Protein AF-A0A352PZR8-F1 (afdb_monomer)

Secondary structure (DSSP, 8-state):
---EEES----TTS-BSS----HHHHHHHHHHHTTT-S-HHHHHHHHHHHHHHHHHHHHTT--B-B-TTS-B-BSSSS-EEE--TTHHHHHHHHHHHHHHTTGGG--------

Radius of gyration: 16.55 Å; Cα contacts (8 Å, |Δi|>4): 136; chains: 1; bounding box: 38×31×43 Å

Foldseek 3Di:
DDKDKDQADQCVVVLAPDDGHQLQVQLVVVCVVVVNDDDSVVSSVCNVCVNVVVVVLVVLPWAWDADPVRRFYAPDNGIGITPCPCVVVSVVVVVVVVLVVVPPVRDDDDDDD

Mean predicted aligned error: 4.16 Å

Sequence (113 aa):
MGLSAINTYMGLDGKVTMNPRQPERFVEYVTNDQMGIMRQDMVYDVARHVDSSVKHFDKWGLPIWKDENENYVKSGEWQVMIAGESYKILVAEAAKSAMASLGDKGQILERVM

Solvent-accessible surface area (backbone atoms only — not comparable to full-atom values): 6616 Å² total; per-residue (Å²): 129,82,86,35,64,47,72,66,44,36,35,84,86,61,53,34,73,54,81,55,47,58,38,68,58,52,32,53,51,54,26,60,75,46,74,69,64,68,65,53,70,59,48,31,57,48,49,73,46,42,47,60,56,53,52,48,41,45,73,70,64,46,50,60,42,56,50,99,83,68,18,37,33,52,84,53,89,36,25,34,35,28,64,49,88,57,47,69,57,52,54,49,51,54,50,53,56,57,37,62,73,46,52,94,78,40,83,85,85,85,78,87,128

Nearest PDB structures (foldseek):
  2fjd-assembly1_A  TM=9.367E-01  e=5.245E-09  Archaeoglobus fulgidus
  1jnz-assembly1_C  TM=9.371E-01  e=7.261E-09  Archaeoglobus fulgidus DSM 4304
  8a8o-assembly1_A  TM=9.544E-01  e=1.565E-05  Methanothermococcus thermolithotrophicus DSM 2095
  6lum-assembly1_J  TM=6.733E-01  e=4.265E-01  Mycolicibacterium smegmatis MC2 51
  7d6x-assembly1_A  TM=6.141E-01  e=1.060E+00  Mycolicibacterium smegmatis

Structure (mmCIF, N/CA/C/O backbone):
data_AF-A0A352PZR8-F1
#
_entry.id   AF-A0A352PZR8-F1
#
loop_
_atom_site.group_PDB
_atom_site.id
_atom_site.type_symbol
_atom_site.label_atom_id
_atom_site.label_alt_id
_atom_site.label_comp_id
_atom_site.label_asym_id
_atom_site.label_entity_id
_atom_site.label_seq_id
_atom_site.pdbx_PDB_ins_code
_atom_site.Cartn_x
_atom_site.Cartn_y
_atom_site.Cartn_z
_atom_site.occupancy
_atom_site.B_iso_or_equiv
_atom_site.auth_seq_id
_atom_site.auth_comp_id
_atom_site.auth_asym_id
_atom_site.auth_atom_id
_atom_site.pdbx_PDB_model_num
ATOM 1 N N . MET A 1 1 ? 6.996 20.952 2.432 1.00 48.22 1 MET A N 1
ATOM 2 C CA . MET A 1 1 ? 7.070 19.695 1.656 1.00 48.22 1 MET A CA 1
ATOM 3 C C . MET A 1 1 ? 5.662 19.141 1.533 1.00 48.22 1 MET A C 1
ATOM 5 O O . MET A 1 1 ? 4.962 19.138 2.538 1.00 48.22 1 MET A O 1
ATOM 9 N N . GLY A 1 2 ? 5.215 18.784 0.326 1.00 50.50 2 GLY A N 1
ATOM 10 C CA . GLY A 1 2 ? 3.850 18.302 0.098 1.00 50.50 2 GLY A CA 1
ATOM 11 C C . GLY A 1 2 ? 3.631 16.957 0.785 1.00 50.50 2 GLY A C 1
ATOM 12 O O . GLY A 1 2 ? 4.203 15.953 0.373 1.00 50.50 2 GLY A O 1
ATOM 13 N N . LEU A 1 3 ? 2.838 16.949 1.854 1.00 59.88 3 LEU A N 1
ATOM 14 C CA . LEU A 1 3 ? 2.424 15.728 2.540 1.00 59.88 3 LEU A CA 1
ATOM 15 C C . LEU A 1 3 ? 1.600 14.885 1.560 1.00 59.88 3 LEU A C 1
ATOM 17 O O . LEU A 1 3 ? 0.592 15.355 1.040 1.00 59.88 3 LEU A O 1
ATOM 21 N N . SER A 1 4 ? 2.058 13.666 1.280 1.00 85.94 4 SER A N 1
ATOM 22 C CA . SER A 1 4 ? 1.360 12.700 0.429 1.00 85.94 4 SER A CA 1
ATOM 23 C C . SER A 1 4 ? 1.050 11.445 1.237 1.00 85.94 4 SER A C 1
ATOM 25 O O . SER A 1 4 ? 1.721 11.151 2.227 1.00 85.94 4 SER A O 1
ATOM 27 N N . ALA A 1 5 ? 0.035 10.696 0.820 1.00 94.06 5 ALA A N 1
ATOM 28 C CA . ALA A 1 5 ? -0.367 9.466 1.485 1.00 94.06 5 ALA A CA 1
ATOM 29 C C . ALA A 1 5 ? -0.728 8.383 0.466 1.00 94.06 5 ALA A C 1
ATOM 31 O O . ALA A 1 5 ? -1.194 8.678 -0.637 1.00 94.06 5 ALA A O 1
ATOM 32 N N . ILE A 1 6 ? -0.551 7.123 0.859 1.00 95.56 6 ILE A N 1
ATOM 33 C CA . ILE A 1 6 ? -1.270 6.009 0.240 1.00 95.56 6 ILE A CA 1
ATOM 34 C C . ILE A 1 6 ? -2.589 5.887 0.988 1.00 95.56 6 ILE A C 1
ATOM 36 O O . ILE A 1 6 ? -2.598 5.675 2.198 1.00 95.56 6 ILE A O 1
ATOM 40 N N . ASN A 1 7 ? -3.702 6.026 0.270 1.00 94.44 7 ASN A N 1
ATOM 41 C CA . ASN A 1 7 ? -5.013 6.206 0.893 1.00 94.44 7 ASN A CA 1
ATOM 42 C C . ASN A 1 7 ? -5.644 4.923 1.453 1.00 94.44 7 ASN A C 1
ATOM 44 O O . ASN A 1 7 ? -6.697 4.988 2.088 1.00 94.44 7 ASN A O 1
ATOM 48 N N . THR A 1 8 ? -5.040 3.763 1.205 1.00 95.88 8 THR A N 1
ATOM 49 C CA . THR A 1 8 ? -5.579 2.478 1.651 1.00 95.88 8 THR A CA 1
ATOM 50 C C . THR A 1 8 ? -4.451 1.544 2.073 1.00 95.88 8 THR A C 1
ATOM 52 O O . THR A 1 8 ? -3.651 1.111 1.248 1.00 95.88 8 THR A O 1
ATOM 55 N N . TYR A 1 9 ? -4.409 1.243 3.369 1.00 97.31 9 TYR A N 1
ATOM 56 C CA . TYR A 1 9 ? -3.529 0.270 4.002 1.00 97.31 9 TYR A CA 1
ATOM 57 C C . TYR A 1 9 ? -4.200 -0.284 5.267 1.00 97.31 9 TYR A C 1
ATOM 59 O O . TYR A 1 9 ? -4.492 0.450 6.224 1.00 97.31 9 TYR A O 1
ATOM 67 N N . MET A 1 10 ? -4.464 -1.587 5.259 1.00 97.50 10 MET A N 1
ATOM 68 C CA . MET A 1 10 ? -5.121 -2.308 6.347 1.00 97.50 10 MET A CA 1
ATOM 69 C C . MET A 1 10 ? -4.171 -2.494 7.532 1.00 97.50 10 MET A C 1
ATOM 71 O O . MET A 1 10 ? -4.581 -2.318 8.682 1.00 97.50 10 MET A O 1
ATOM 75 N N . GLY A 1 11 ? -2.897 -2.780 7.252 1.00 96.25 11 GLY A N 1
ATOM 76 C CA . GLY A 1 11 ? -1.876 -3.061 8.258 1.00 96.25 11 GLY A CA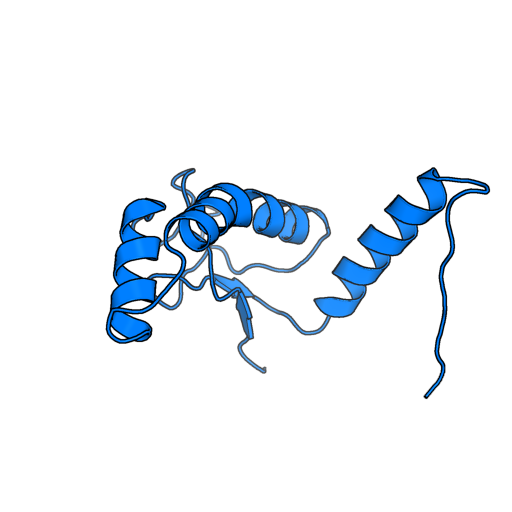 1
ATOM 77 C C . GLY A 1 11 ? -2.054 -4.433 8.896 1.00 96.25 11 GLY A C 1
ATOM 78 O O . GLY A 1 11 ? -1.844 -4.570 10.096 1.00 96.25 11 GLY A O 1
ATOM 79 N N . LEU A 1 12 ? -2.474 -5.446 8.130 1.00 95.50 12 LEU A N 1
ATOM 80 C CA . LEU A 1 12 ? -2.858 -6.766 8.668 1.00 95.50 12 LEU A CA 1
ATOM 81 C C . LEU A 1 12 ? -1.733 -7.497 9.421 1.00 95.50 12 LEU A C 1
ATOM 83 O O . LEU A 1 12 ? -2.006 -8.418 10.185 1.00 95.50 12 LEU A O 1
ATOM 87 N N . ASP A 1 13 ? -0.479 -7.093 9.226 1.00 93.50 13 ASP A N 1
ATOM 88 C CA . ASP A 1 13 ? 0.686 -7.607 9.954 1.00 93.50 13 ASP A CA 1
ATOM 89 C C . ASP A 1 13 ? 0.924 -6.939 11.317 1.00 93.50 13 ASP A C 1
ATOM 91 O O . ASP A 1 13 ? 1.873 -7.292 12.014 1.00 93.50 13 ASP A O 1
ATOM 95 N N . GLY A 1 14 ? 0.091 -5.966 11.687 1.00 94.44 14 GLY A N 1
ATOM 96 C CA . GLY A 1 14 ? 0.213 -5.204 12.924 1.00 94.44 14 GLY A CA 1
ATOM 97 C C . GLY A 1 14 ? 1.326 -4.154 12.919 1.00 94.44 14 GLY A C 1
ATOM 98 O O . GLY A 1 14 ? 1.505 -3.492 13.936 1.00 94.44 14 GLY A O 1
ATOM 99 N N . LYS A 1 15 ? 2.052 -3.950 11.808 1.00 94.62 15 LYS A N 1
ATOM 100 C CA . LYS A 1 15 ? 3.159 -2.979 11.715 1.00 94.62 15 LYS A CA 1
ATOM 101 C C . LYS A 1 15 ? 2.665 -1.571 11.388 1.00 94.62 15 LYS A C 1
ATOM 103 O O . LYS A 1 15 ? 3.020 -0.981 10.367 1.00 94.62 15 LYS A O 1
ATOM 108 N N . VAL A 1 16 ? 1.802 -1.037 12.243 1.00 95.88 16 VAL A N 1
ATOM 109 C CA . VAL A 1 16 ? 1.140 0.264 12.073 1.00 95.88 16 VAL A CA 1
ATOM 110 C C . VAL A 1 16 ? 1.054 1.006 13.402 1.00 95.88 16 VAL A C 1
ATOM 112 O O . VAL A 1 16 ? 0.868 0.393 14.447 1.00 95.88 16 VAL A O 1
ATOM 115 N N . THR A 1 17 ? 1.162 2.336 13.372 1.00 94.62 17 THR A N 1
ATOM 116 C CA . THR A 1 17 ? 1.094 3.170 14.591 1.00 94.62 17 THR A CA 1
ATOM 117 C C . THR A 1 17 ? -0.308 3.266 15.200 1.00 94.62 17 THR A C 1
ATOM 119 O O . THR A 1 17 ? -0.472 3.699 16.338 1.00 94.62 17 THR A O 1
ATOM 122 N N . MET A 1 18 ? -1.335 2.880 14.442 1.00 92.38 18 MET A N 1
ATOM 123 C CA . MET A 1 18 ? -2.728 2.790 14.883 1.00 92.38 18 MET A CA 1
ATOM 124 C C . MET A 1 18 ? -3.254 1.375 14.648 1.00 92.38 18 MET A C 1
ATOM 126 O O . MET A 1 18 ? -2.621 0.581 13.964 1.00 92.38 18 MET A O 1
ATOM 130 N N . ASN A 1 19 ? -4.450 1.071 15.154 1.00 91.38 19 ASN A N 1
ATOM 131 C CA . ASN A 1 19 ? -5.038 -0.260 15.015 1.00 91.38 19 ASN A CA 1
ATOM 132 C C . ASN A 1 19 ? -5.135 -0.723 13.546 1.00 91.38 19 ASN A C 1
ATOM 134 O O . ASN A 1 19 ? -5.607 0.043 12.693 1.00 91.38 19 ASN A O 1
ATOM 138 N N . PRO A 1 20 ? -4.774 -1.986 13.258 1.00 94.25 20 PRO A N 1
ATOM 139 C CA . PRO A 1 20 ? -5.010 -2.577 11.953 1.00 94.25 20 PRO A CA 1
ATOM 140 C C . PRO A 1 20 ? -6.512 -2.729 11.695 1.00 94.25 20 PRO A C 1
ATOM 142 O O . PRO A 1 20 ? -7.333 -2.739 12.624 1.00 94.25 20 PRO A O 1
ATOM 145 N N . ARG A 1 21 ? -6.886 -2.842 10.420 1.00 95.56 21 ARG A N 1
ATOM 146 C CA . ARG A 1 21 ? -8.280 -2.998 9.994 1.00 95.56 21 ARG A CA 1
ATOM 147 C C . ARG A 1 21 ? -8.478 -4.254 9.179 1.00 95.56 21 ARG A C 1
ATOM 149 O O . ARG A 1 21 ? -7.655 -4.588 8.343 1.00 95.56 21 ARG A O 1
ATOM 156 N N . GLN A 1 22 ? -9.587 -4.935 9.441 1.00 97.25 22 GLN A N 1
ATOM 157 C CA . GLN A 1 22 ? -9.980 -6.098 8.661 1.00 97.25 22 GLN A CA 1
ATOM 158 C C . GLN A 1 22 ? -10.654 -5.650 7.354 1.00 97.25 22 GLN A C 1
ATOM 160 O O . GLN A 1 22 ? -11.329 -4.611 7.359 1.00 97.25 22 GLN A O 1
ATOM 165 N N . PRO A 1 23 ? -10.507 -6.402 6.248 1.00 97.94 23 PRO A N 1
ATOM 166 C CA . PRO A 1 23 ? -11.113 -6.059 4.962 1.00 97.94 23 PRO A CA 1
ATOM 167 C C . PRO A 1 23 ? -12.629 -5.822 5.034 1.00 97.94 23 PRO A C 1
ATOM 169 O O . PRO A 1 23 ? -13.141 -4.914 4.382 1.00 97.94 23 PRO A O 1
ATOM 172 N N . GLU A 1 24 ? -13.348 -6.562 5.881 1.00 98.12 24 GLU A N 1
ATOM 173 C CA . GLU A 1 24 ? -14.789 -6.407 6.122 1.00 98.12 24 GLU A CA 1
ATOM 174 C C . GLU A 1 24 ? -15.126 -4.986 6.595 1.00 98.12 24 GLU A C 1
ATOM 176 O O . GLU A 1 24 ? -16.079 -4.368 6.122 1.00 98.12 24 GLU A O 1
ATOM 181 N N . ARG A 1 25 ? -14.289 -4.410 7.468 1.00 97.75 25 ARG A N 1
ATOM 182 C CA . ARG A 1 25 ? -14.487 -3.044 7.963 1.00 97.75 25 ARG A CA 1
ATOM 183 C C . ARG A 1 25 ? -14.288 -2.005 6.860 1.00 97.75 25 ARG A C 1
ATOM 185 O O . ARG A 1 25 ? -14.959 -0.974 6.861 1.00 97.75 25 ARG A O 1
ATOM 192 N N . PHE A 1 26 ? -13.381 -2.264 5.919 1.00 97.75 26 PHE A N 1
ATOM 193 C CA . PHE A 1 26 ? -13.196 -1.392 4.761 1.00 97.75 26 PHE A CA 1
ATOM 194 C C . PHE A 1 26 ? -14.401 -1.456 3.817 1.00 97.75 26 PHE A C 1
ATOM 196 O O . PHE A 1 26 ? -14.852 -0.423 3.331 1.00 97.75 26 PHE A O 1
ATOM 203 N N . VAL A 1 27 ? -14.981 -2.645 3.621 1.00 98.25 27 VAL A N 1
ATOM 204 C CA . VAL A 1 27 ? -16.227 -2.819 2.857 1.00 98.25 27 VAL A CA 1
ATOM 205 C C . VAL A 1 27 ? -17.376 -2.030 3.485 1.00 98.25 27 VAL A C 1
ATOM 207 O O . VAL A 1 27 ? -18.085 -1.318 2.774 1.00 98.25 27 VAL A O 1
ATOM 210 N N . GLU A 1 28 ? -17.551 -2.095 4.805 1.00 98.00 28 GLU A N 1
ATOM 211 C CA . GLU A 1 28 ? -18.557 -1.285 5.506 1.00 98.00 28 GLU A CA 1
ATOM 212 C C . GLU A 1 28 ? -18.328 0.215 5.292 1.00 98.00 28 GLU A C 1
ATOM 214 O O . GLU A 1 28 ? -19.258 0.945 4.947 1.00 98.00 28 GLU A O 1
ATOM 219 N N . TYR A 1 29 ? -17.084 0.672 5.460 1.00 97.62 29 TYR A N 1
ATOM 220 C CA . TYR A 1 29 ? -16.706 2.072 5.272 1.00 97.62 29 TYR A CA 1
ATOM 221 C C . TYR A 1 29 ? -17.033 2.568 3.859 1.00 97.62 29 TYR A C 1
ATOM 223 O O . TYR A 1 29 ? -17.749 3.557 3.718 1.00 97.62 29 TYR A O 1
ATOM 231 N N . VAL A 1 30 ? -16.585 1.853 2.824 1.00 97.75 30 VAL A N 1
ATOM 232 C CA . VAL A 1 30 ? -16.826 2.233 1.424 1.00 97.75 30 VAL A CA 1
ATOM 233 C C . VAL A 1 30 ? -18.313 2.136 1.067 1.00 97.75 30 VAL A C 1
ATOM 235 O O . VAL A 1 30 ? -18.813 2.954 0.304 1.00 97.75 30 VAL A O 1
ATOM 238 N N . THR A 1 31 ? -19.058 1.182 1.636 1.00 98.12 31 THR A N 1
ATOM 239 C CA . THR A 1 31 ? -20.516 1.093 1.426 1.00 98.12 31 THR A CA 1
ATOM 240 C C . THR A 1 31 ? -21.217 2.325 1.965 1.00 98.12 31 THR A C 1
ATOM 242 O O . THR A 1 31 ? -22.077 2.882 1.286 1.00 98.12 31 THR A O 1
ATOM 245 N N . ASN A 1 32 ? -20.841 2.759 3.166 1.00 97.94 32 ASN A N 1
ATOM 246 C CA . ASN A 1 32 ? -21.422 3.940 3.787 1.00 97.94 32 ASN A CA 1
ATOM 247 C C . ASN A 1 32 ? -21.055 5.216 3.020 1.00 97.94 32 ASN A C 1
ATOM 249 O O . ASN A 1 32 ? -21.933 6.042 2.790 1.00 97.94 32 ASN A O 1
ATOM 253 N N . ASP A 1 33 ? -19.802 5.345 2.572 1.00 97.19 33 ASP A N 1
ATOM 254 C CA . ASP A 1 33 ? -19.335 6.483 1.765 1.00 97.19 33 ASP A CA 1
ATOM 255 C C . ASP A 1 33 ? -20.082 6.575 0.421 1.00 97.19 33 ASP A C 1
ATOM 257 O O . ASP A 1 33 ? -20.485 7.648 -0.022 1.00 97.19 33 ASP A O 1
ATOM 261 N N . GLN A 1 34 ? -20.389 5.420 -0.175 1.00 97.81 34 GLN A N 1
ATOM 262 C CA . GLN A 1 34 ? -21.169 5.301 -1.408 1.00 97.81 34 GLN A CA 1
ATOM 263 C C . GLN A 1 34 ? -22.691 5.247 -1.180 1.00 97.81 34 GLN A C 1
ATOM 265 O O . GLN A 1 34 ? -23.436 4.827 -2.070 1.00 97.81 34 GLN A O 1
ATOM 270 N N . MET A 1 35 ? -23.171 5.652 0.001 1.00 97.75 35 MET A N 1
ATOM 271 C CA . MET A 1 35 ? -24.598 5.730 0.343 1.00 97.75 35 MET A CA 1
ATOM 272 C C . MET A 1 35 ? -25.368 4.415 0.107 1.00 97.75 35 MET A C 1
ATOM 274 O O . MET A 1 35 ? -26.532 4.417 -0.293 1.00 97.75 35 MET A O 1
ATOM 278 N N . GLY A 1 36 ? -24.715 3.275 0.344 1.00 96.06 36 GLY A N 1
ATOM 279 C CA . GLY A 1 36 ? -25.302 1.936 0.260 1.00 96.06 36 GLY A CA 1
ATOM 280 C C . GLY A 1 36 ? -25.149 1.220 -1.086 1.00 96.06 36 GLY A C 1
ATOM 281 O O . GLY A 1 36 ? -25.447 0.029 -1.155 1.00 96.06 36 GLY A O 1
ATOM 282 N N . ILE A 1 37 ? -24.672 1.884 -2.147 1.00 96.94 37 ILE A N 1
ATOM 283 C CA . ILE A 1 37 ? -24.587 1.290 -3.494 1.00 96.94 37 ILE A CA 1
ATOM 284 C C . ILE A 1 37 ? -23.128 1.072 -3.893 1.00 96.94 37 ILE A C 1
ATOM 286 O O . ILE A 1 37 ? -22.470 1.974 -4.409 1.00 96.94 37 ILE A O 1
ATOM 290 N N . MET A 1 38 ? -22.621 -0.149 -3.700 1.00 96.06 38 MET A N 1
ATOM 291 C CA . MET A 1 38 ? -21.281 -0.526 -4.161 1.00 96.06 38 MET A CA 1
ATOM 292 C C . MET A 1 38 ? -21.105 -2.042 -4.348 1.00 96.06 38 MET A C 1
ATOM 294 O O . MET A 1 38 ? -21.875 -2.848 -3.824 1.00 96.06 38 MET A O 1
ATOM 298 N N . ARG A 1 39 ? -20.077 -2.439 -5.110 1.00 98.31 39 ARG A N 1
ATOM 299 C CA . ARG A 1 39 ? -19.689 -3.846 -5.314 1.00 98.31 39 ARG A CA 1
ATOM 300 C C . ARG A 1 39 ? -18.802 -4.334 -4.170 1.00 98.31 39 ARG A C 1
ATOM 302 O O . ARG A 1 39 ? -17.576 -4.283 -4.256 1.00 98.31 39 ARG A O 1
ATOM 309 N N . GLN A 1 40 ? -19.449 -4.795 -3.101 1.00 98.38 40 GLN A N 1
ATOM 310 C CA . GLN A 1 40 ? -18.793 -5.204 -1.852 1.00 98.38 40 GLN A CA 1
ATOM 311 C C . GLN A 1 40 ? -17.755 -6.308 -2.053 1.00 98.38 40 GLN A C 1
ATOM 313 O O . GLN A 1 40 ? -16.689 -6.267 -1.447 1.00 98.38 40 GLN A O 1
ATOM 318 N N . ASP A 1 41 ? -18.031 -7.248 -2.953 1.00 98.25 41 ASP A N 1
ATOM 319 C CA . ASP A 1 41 ? -17.123 -8.330 -3.321 1.00 98.25 41 ASP A CA 1
ATOM 320 C C . ASP A 1 41 ? -15.818 -7.811 -3.946 1.00 98.25 41 ASP A C 1
ATOM 322 O O . ASP A 1 41 ? -14.734 -8.257 -3.576 1.00 98.25 41 ASP A O 1
ATOM 326 N N . MET A 1 42 ? -15.904 -6.815 -4.834 1.00 98.38 42 MET A N 1
ATOM 327 C CA . MET A 1 42 ? -14.725 -6.202 -5.453 1.00 98.38 42 MET A CA 1
ATOM 328 C C . MET A 1 42 ? -13.924 -5.371 -4.449 1.00 98.38 42 MET A C 1
ATOM 330 O O . MET A 1 42 ? -12.697 -5.413 -4.450 1.00 98.38 42 MET A O 1
ATOM 334 N N . VAL A 1 43 ? -14.603 -4.623 -3.576 1.00 98.19 43 VAL A N 1
ATOM 335 C CA . VAL A 1 43 ? -13.931 -3.815 -2.549 1.00 98.19 43 VAL A CA 1
ATOM 336 C C . VAL A 1 43 ? -13.225 -4.703 -1.527 1.00 98.19 43 VAL A C 1
ATOM 338 O O . VAL A 1 43 ? -12.087 -4.413 -1.156 1.00 98.19 43 VAL A O 1
ATOM 341 N N . TYR A 1 44 ? -13.853 -5.809 -1.124 1.00 98.50 44 TYR A N 1
ATOM 342 C CA . TYR A 1 44 ? -13.225 -6.811 -0.269 1.00 98.50 44 TYR A CA 1
ATOM 343 C C . TYR A 1 44 ? -11.958 -7.380 -0.913 1.00 98.50 44 TYR A C 1
ATOM 345 O O . TYR A 1 44 ? -10.911 -7.482 -0.269 1.00 98.50 44 TYR A O 1
ATOM 353 N N . ASP A 1 45 ? -12.044 -7.722 -2.202 1.00 98.50 45 ASP A N 1
ATOM 354 C CA . ASP A 1 45 ? -10.927 -8.297 -2.940 1.00 98.50 45 ASP A CA 1
ATOM 355 C C . ASP A 1 45 ? -9.740 -7.331 -3.057 1.00 98.50 45 ASP A C 1
ATOM 357 O O . ASP A 1 45 ? -8.593 -7.740 -2.878 1.00 98.50 45 ASP A O 1
ATOM 361 N N . VAL A 1 46 ? -9.996 -6.036 -3.259 1.00 97.62 46 VAL A N 1
ATOM 362 C CA . VAL A 1 46 ? -8.945 -5.008 -3.209 1.00 97.62 46 VAL A CA 1
ATOM 363 C C . VAL A 1 46 ? -8.346 -4.914 -1.803 1.00 97.62 46 VAL A C 1
ATOM 365 O O . VAL A 1 46 ? -7.123 -4.946 -1.650 1.00 97.62 46 VAL A O 1
ATOM 368 N N . ALA A 1 47 ? -9.183 -4.839 -0.767 1.00 97.69 47 ALA A N 1
ATOM 369 C CA . ALA A 1 47 ? -8.743 -4.629 0.612 1.00 97.69 47 ALA A CA 1
ATOM 370 C C . ALA A 1 47 ? -7.846 -5.753 1.144 1.00 97.69 47 ALA A C 1
ATOM 372 O O . ALA A 1 47 ? -6.874 -5.482 1.847 1.00 97.69 47 ALA A O 1
ATOM 373 N N . ARG A 1 48 ? -8.123 -7.011 0.782 1.00 97.31 48 ARG A N 1
ATOM 374 C CA . ARG A 1 48 ? -7.298 -8.150 1.214 1.00 97.31 48 ARG A CA 1
ATOM 375 C C . ARG A 1 48 ? -5.947 -8.257 0.489 1.00 97.31 48 ARG A C 1
ATOM 377 O O . ARG A 1 48 ? -5.077 -8.978 0.966 1.00 97.31 48 ARG A O 1
ATOM 384 N N . HIS A 1 49 ? -5.755 -7.563 -0.639 1.00 98.12 49 HIS A N 1
ATOM 385 C CA . HIS A 1 49 ? -4.512 -7.614 -1.427 1.00 98.12 49 HIS A CA 1
ATOM 386 C C . HIS A 1 49 ? -3.655 -6.345 -1.338 1.00 98.12 49 HIS A C 1
ATOM 388 O O . HIS A 1 49 ? -2.433 -6.431 -1.476 1.00 98.12 49 HIS A O 1
ATOM 394 N N . VAL A 1 50 ? -4.263 -5.177 -1.104 1.00 98.00 50 VAL A N 1
ATOM 395 C CA . VAL A 1 50 ? -3.596 -3.867 -1.219 1.00 98.00 50 VAL A CA 1
ATOM 396 C C . VAL A 1 50 ? -2.338 -3.738 -0.353 1.00 98.00 50 VAL A C 1
ATOM 398 O O . VAL A 1 50 ? -1.335 -3.192 -0.813 1.00 98.00 50 VAL A O 1
ATOM 401 N N . ASP A 1 51 ? -2.331 -4.316 0.852 1.00 97.75 51 ASP A N 1
ATOM 402 C CA . ASP A 1 51 ? -1.178 -4.280 1.762 1.00 97.75 51 ASP A CA 1
ATOM 403 C C . ASP A 1 51 ? 0.090 -4.869 1.130 1.00 97.75 51 ASP A C 1
ATOM 405 O O . ASP A 1 51 ? 1.190 -4.360 1.349 1.00 97.75 51 ASP A O 1
ATOM 409 N N . SER A 1 52 ? -0.046 -5.923 0.317 1.00 97.94 52 SER A N 1
ATOM 410 C CA . SER A 1 52 ? 1.092 -6.529 -0.379 1.00 97.94 52 SER A CA 1
ATOM 411 C C . SER A 1 52 ? 1.702 -5.559 -1.392 1.00 97.94 52 SER A C 1
ATOM 413 O O . SER A 1 52 ? 2.924 -5.415 -1.435 1.00 97.94 52 SER A O 1
ATOM 415 N N . SER A 1 53 ? 0.875 -4.836 -2.153 1.00 97.56 53 SER A N 1
ATOM 416 C CA . SER A 1 53 ? 1.350 -3.813 -3.091 1.00 97.56 53 SER A CA 1
ATOM 417 C C . SER A 1 53 ? 2.076 -2.676 -2.371 1.00 97.56 53 SER A C 1
ATOM 419 O O . SER A 1 53 ? 3.152 -2.273 -2.805 1.00 97.56 53 SER A O 1
ATOM 421 N N . VAL A 1 54 ? 1.553 -2.212 -1.230 1.00 97.62 54 VAL A N 1
ATOM 422 C CA . VAL A 1 54 ? 2.203 -1.159 -0.427 1.00 97.62 54 VAL A CA 1
ATOM 423 C C . VAL A 1 54 ? 3.576 -1.602 0.077 1.00 97.62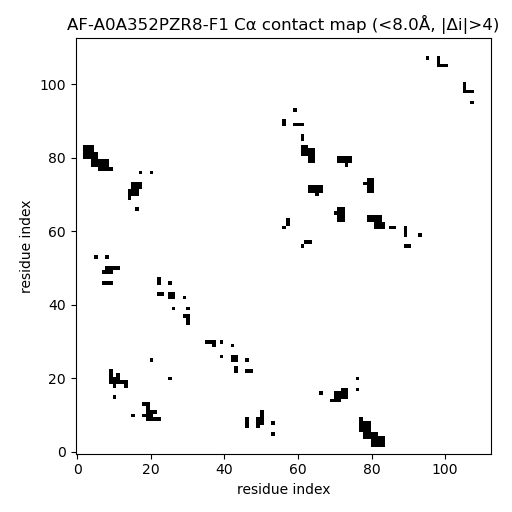 54 VAL A C 1
ATOM 425 O O . VAL A 1 54 ? 4.547 -0.855 -0.035 1.00 97.62 54 VAL A O 1
ATOM 428 N N . LYS A 1 55 ? 3.696 -2.846 0.550 1.00 96.88 55 LYS A N 1
ATOM 429 C CA . LYS A 1 55 ? 4.983 -3.426 0.964 1.00 96.88 55 LYS A CA 1
ATOM 430 C C . LYS A 1 55 ? 5.967 -3.563 -0.196 1.00 96.88 55 LYS A C 1
ATOM 432 O O . LYS A 1 55 ? 7.169 -3.393 -0.004 1.00 96.88 55 LYS A O 1
ATOM 437 N N . HIS A 1 56 ? 5.481 -3.846 -1.405 1.00 98.00 56 HIS A N 1
ATOM 438 C CA . HIS A 1 56 ? 6.320 -3.813 -2.601 1.00 98.00 56 HIS A CA 1
ATOM 439 C C . HIS A 1 56 ? 6.834 -2.405 -2.899 1.00 98.00 56 HIS A C 1
ATOM 441 O O . HIS A 1 56 ? 8.007 -2.270 -3.232 1.00 98.00 56 HIS A O 1
ATOM 447 N N . PHE A 1 57 ? 6.015 -1.367 -2.718 1.00 97.88 57 PHE A N 1
ATOM 448 C CA . PHE A 1 57 ? 6.470 0.013 -2.893 1.00 97.88 57 PHE A CA 1
ATOM 449 C C . PHE A 1 57 ? 7.564 0.392 -1.887 1.00 97.88 57 PHE A C 1
ATOM 451 O O . PHE A 1 57 ? 8.581 0.942 -2.305 1.00 97.88 57 PHE A O 1
ATOM 458 N N . ASP A 1 58 ? 7.411 0.037 -0.605 1.00 96.81 58 ASP A N 1
ATOM 459 C CA . ASP A 1 58 ? 8.461 0.221 0.417 1.00 96.81 58 ASP A CA 1
ATOM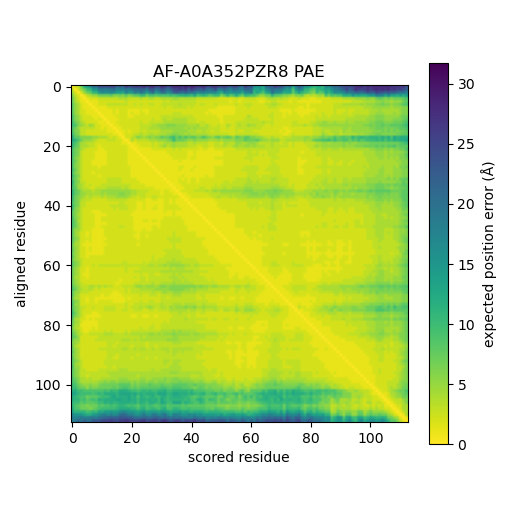 460 C C . ASP A 1 58 ? 9.752 -0.513 0.011 1.00 96.81 58 ASP A C 1
ATOM 462 O O . ASP A 1 58 ? 10.834 0.068 -0.019 1.00 96.81 58 ASP A O 1
ATOM 466 N N . LYS A 1 59 ? 9.633 -1.772 -0.439 1.00 97.31 59 LYS A N 1
ATOM 467 C CA . LYS A 1 59 ? 10.770 -2.571 -0.929 1.00 97.31 59 LYS A CA 1
ATOM 468 C C . LYS A 1 59 ? 11.457 -1.965 -2.158 1.00 97.31 59 LYS A C 1
ATOM 470 O O . LYS A 1 59 ? 12.667 -2.116 -2.304 1.00 97.31 59 LYS A O 1
ATOM 475 N N . TRP A 1 60 ? 10.711 -1.328 -3.058 1.00 97.62 60 TRP A N 1
ATOM 476 C CA . TRP A 1 60 ? 11.266 -0.659 -4.239 1.00 97.62 60 TRP A CA 1
ATOM 477 C C . TRP A 1 60 ? 11.883 0.706 -3.920 1.00 97.62 60 TRP A C 1
ATOM 479 O O . TRP A 1 60 ? 12.476 1.311 -4.806 1.00 97.62 60 TRP A O 1
ATOM 489 N N . GLY A 1 61 ? 11.793 1.170 -2.670 1.00 96.62 61 GLY A N 1
ATOM 490 C CA . GLY A 1 61 ? 12.448 2.389 -2.204 1.00 96.62 61 GLY A CA 1
ATOM 491 C C . GLY A 1 61 ? 11.518 3.587 -2.035 1.00 96.62 61 GLY A C 1
ATOM 492 O O . GLY A 1 61 ? 12.013 4.703 -1.892 1.00 96.62 61 GLY A O 1
ATOM 493 N N . LEU A 1 62 ? 10.191 3.398 -2.041 1.00 97.06 62 LEU A N 1
ATOM 494 C CA . LEU A 1 62 ? 9.262 4.476 -1.699 1.00 97.06 62 LEU A CA 1
ATOM 495 C C . LEU A 1 62 ? 9.398 4.803 -0.203 1.00 97.06 62 LEU A C 1
ATOM 497 O O . LEU A 1 62 ? 9.104 3.932 0.615 1.00 97.06 62 LEU A O 1
ATOM 501 N N . PRO A 1 63 ? 9.764 6.037 0.192 1.00 96.25 63 PRO A N 1
ATOM 502 C CA . PRO A 1 63 ? 9.899 6.362 1.606 1.00 96.25 63 PRO A CA 1
ATOM 503 C C . PRO A 1 63 ? 8.521 6.481 2.273 1.00 96.25 63 PRO A C 1
ATOM 505 O O . PRO A 1 63 ? 7.836 7.505 2.165 1.00 96.25 63 PRO A O 1
ATOM 508 N N . ILE A 1 64 ? 8.112 5.421 2.970 1.00 96.38 64 ILE A N 1
ATOM 509 C CA . ILE A 1 64 ? 6.940 5.405 3.854 1.00 96.38 64 ILE A CA 1
ATOM 510 C C . ILE A 1 64 ? 7.383 5.851 5.246 1.00 96.38 64 ILE A C 1
ATOM 512 O O . ILE A 1 64 ? 8.429 5.427 5.733 1.00 96.38 64 ILE A O 1
ATOM 516 N N . TRP A 1 65 ? 6.609 6.724 5.885 1.00 96.19 65 TRP A N 1
ATOM 517 C CA . TRP A 1 65 ? 6.928 7.218 7.222 1.00 96.19 65 TRP A CA 1
ATOM 518 C C . TRP A 1 65 ? 6.784 6.089 8.241 1.00 96.19 65 TRP A C 1
ATOM 520 O O . TRP A 1 65 ? 5.773 5.382 8.245 1.00 96.19 65 TRP A O 1
ATOM 530 N N . LYS A 1 66 ? 7.784 5.938 9.112 1.00 96.25 66 LYS A N 1
ATOM 531 C CA . LYS A 1 66 ? 7.823 4.912 10.159 1.00 96.25 66 LYS A CA 1
ATOM 532 C C . LYS A 1 66 ? 8.142 5.543 11.510 1.00 96.25 66 LYS A C 1
ATOM 534 O O . LYS A 1 66 ? 8.805 6.579 11.553 1.00 96.25 66 LYS A O 1
ATOM 539 N N . ASP A 1 67 ? 7.641 4.945 12.584 1.00 96.19 67 ASP A N 1
ATOM 540 C CA . ASP A 1 67 ? 8.036 5.299 13.949 1.00 96.19 67 ASP A CA 1
ATOM 541 C C . ASP A 1 67 ? 9.371 4.631 14.341 1.00 96.19 67 ASP A C 1
ATOM 543 O O . ASP A 1 67 ? 10.017 3.955 13.536 1.00 96.19 67 ASP A O 1
ATOM 547 N N . GLU A 1 68 ? 9.787 4.810 15.595 1.00 96.50 68 GLU A N 1
ATOM 548 C CA . GLU A 1 68 ? 11.015 4.220 16.149 1.00 96.50 68 GLU A CA 1
ATOM 549 C C . GLU A 1 68 ? 11.009 2.678 16.163 1.00 96.50 68 GLU A C 1
ATOM 551 O O . GLU A 1 68 ? 12.069 2.062 16.223 1.00 96.50 68 GLU A O 1
ATOM 556 N N . ASN A 1 69 ? 9.832 2.050 16.074 1.00 95.88 69 ASN A N 1
ATOM 557 C CA . ASN A 1 69 ? 9.641 0.599 16.075 1.00 95.88 69 ASN A CA 1
ATOM 558 C C . ASN A 1 69 ? 9.428 0.032 14.657 1.00 95.88 69 ASN A C 1
ATOM 560 O O . ASN A 1 69 ? 8.978 -1.104 14.507 1.00 95.88 69 ASN A O 1
ATOM 564 N N . GLU A 1 70 ? 9.720 0.820 13.617 1.00 94.62 70 GLU A N 1
ATOM 565 C CA . GLU A 1 70 ? 9.474 0.502 12.204 1.00 94.62 70 GLU A CA 1
ATOM 566 C C . GLU A 1 70 ? 7.993 0.297 11.825 1.00 94.62 70 GLU A C 1
ATOM 568 O O . GLU A 1 70 ? 7.690 -0.258 10.762 1.00 94.62 70 GLU A O 1
ATOM 573 N N . ASN A 1 71 ? 7.050 0.768 12.643 1.00 96.75 71 ASN A N 1
ATOM 574 C CA . ASN A 1 71 ? 5.629 0.724 12.308 1.00 96.75 71 ASN A CA 1
ATOM 575 C C . ASN A 1 71 ? 5.277 1.837 11.327 1.00 96.75 71 ASN A C 1
ATOM 577 O O . ASN A 1 71 ? 5.692 2.981 11.502 1.00 96.75 71 ASN A O 1
ATOM 581 N N . TYR A 1 72 ? 4.446 1.540 10.328 1.00 96.94 72 TYR A N 1
ATOM 582 C CA . TYR A 1 72 ? 4.007 2.544 9.361 1.00 96.94 72 TYR A CA 1
ATOM 583 C C . TYR A 1 72 ? 3.102 3.588 10.023 1.00 96.94 72 TYR A C 1
ATOM 585 O O . TYR A 1 72 ? 2.105 3.257 10.675 1.00 96.94 72 TYR A O 1
ATOM 593 N N . VAL A 1 73 ? 3.436 4.863 9.820 1.00 96.56 73 VAL A N 1
ATOM 594 C CA . VAL A 1 73 ? 2.713 5.999 10.394 1.00 96.56 73 VAL A CA 1
ATOM 595 C C . VAL A 1 73 ? 1.419 6.233 9.621 1.00 96.56 73 VAL A C 1
ATOM 597 O O . VAL A 1 73 ? 1.436 6.600 8.440 1.00 96.56 73 VAL A O 1
ATOM 600 N N . LYS A 1 74 ? 0.286 6.058 10.304 1.00 94.75 74 LYS A N 1
ATOM 601 C CA . LYS A 1 74 ? -1.043 6.357 9.759 1.00 94.75 74 LYS A CA 1
ATOM 602 C C . LYS A 1 74 ? -1.448 7.806 10.038 1.00 94.75 74 LYS A C 1
ATOM 604 O O . LYS A 1 74 ? -1.214 8.312 11.131 1.00 94.75 74 LYS A O 1
ATOM 609 N N . SER A 1 75 ? -2.065 8.469 9.057 1.00 92.00 75 SER A N 1
ATOM 610 C CA . SER A 1 75 ? -2.680 9.804 9.229 1.00 92.00 75 SER A CA 1
ATOM 611 C C . SER A 1 75 ? -4.186 9.760 9.468 1.00 92.00 75 SER A C 1
ATOM 613 O O . SER A 1 75 ? -4.778 10.749 9.893 1.00 92.00 75 SER A O 1
ATOM 615 N N . GLY A 1 76 ? -4.795 8.605 9.229 1.00 92.12 76 GLY A N 1
ATOM 616 C CA . GLY A 1 76 ? -6.191 8.312 9.502 1.00 92.12 76 GLY A CA 1
ATOM 617 C C . GLY A 1 76 ? -6.412 6.805 9.530 1.00 92.12 76 GLY A C 1
ATOM 618 O O . GLY A 1 76 ? -5.469 6.015 9.581 1.00 92.12 76 GLY A O 1
ATOM 619 N N . GLU A 1 77 ? -7.670 6.377 9.495 1.00 93.31 77 GLU A N 1
ATOM 620 C CA . GLU A 1 77 ? -8.010 4.957 9.631 1.00 93.31 77 GLU A CA 1
ATOM 621 C C . GLU A 1 77 ? -7.501 4.098 8.464 1.00 93.31 77 GLU A C 1
ATOM 623 O O . GLU A 1 77 ? -7.207 2.919 8.658 1.00 93.31 77 GLU A O 1
ATOM 628 N N . TRP A 1 78 ? -7.332 4.684 7.277 1.00 95.88 78 TRP A N 1
ATOM 629 C CA . TRP A 1 78 ? -7.014 3.950 6.047 1.00 95.88 78 TRP A CA 1
ATOM 630 C C . TRP A 1 78 ? -5.687 4.356 5.418 1.00 95.88 78 TRP A C 1
ATOM 632 O O . TRP A 1 78 ? -5.150 3.603 4.614 1.00 95.88 78 TRP A O 1
ATOM 642 N N . GLN A 1 79 ? -5.149 5.521 5.773 1.00 95.50 79 GLN A N 1
ATOM 643 C CA . GLN A 1 79 ? -4.048 6.144 5.050 1.00 95.50 79 GLN A CA 1
ATOM 644 C C . GLN A 1 79 ? -2.709 5.977 5.775 1.00 95.50 79 GLN A C 1
ATOM 646 O O . GLN A 1 79 ? -2.646 6.132 6.996 1.00 95.50 79 GLN A O 1
ATOM 651 N N . VAL A 1 80 ? -1.635 5.729 5.018 1.00 96.12 80 VAL A N 1
ATOM 652 C CA . VAL A 1 80 ? -0.239 5.785 5.498 1.00 96.12 80 VAL A CA 1
ATOM 653 C C . VAL A 1 80 ? 0.514 6.930 4.836 1.00 96.12 80 VAL A C 1
ATOM 655 O O . VAL A 1 80 ? 0.336 7.202 3.647 1.00 96.12 80 VAL A O 1
ATOM 658 N N . MET A 1 81 ? 1.354 7.606 5.615 1.00 95.75 81 MET A N 1
ATOM 659 C CA . MET A 1 81 ? 2.095 8.785 5.168 1.00 95.75 81 MET A CA 1
ATOM 660 C C . MET A 1 81 ? 3.335 8.403 4.362 1.00 95.75 81 MET A C 1
ATOM 662 O O . MET A 1 81 ? 4.064 7.482 4.730 1.00 95.75 81 MET A O 1
ATOM 666 N N . ILE A 1 82 ? 3.589 9.129 3.271 1.00 96.81 82 ILE A N 1
ATOM 667 C CA . ILE A 1 82 ? 4.733 8.894 2.380 1.00 96.81 82 ILE A CA 1
ATOM 668 C C . ILE A 1 82 ? 5.422 10.205 1.984 1.00 96.81 82 ILE A C 1
ATOM 670 O O . ILE A 1 82 ? 4.790 11.258 1.872 1.00 96.81 82 ILE A O 1
ATOM 674 N N . ALA A 1 83 ? 6.716 10.129 1.673 1.00 95.19 83 ALA A N 1
ATOM 675 C CA . ALA A 1 83 ? 7.387 11.129 0.844 1.00 95.19 83 ALA A CA 1
ATOM 676 C C . ALA A 1 83 ? 7.248 10.719 -0.633 1.00 95.19 83 ALA A C 1
ATOM 678 O O . ALA A 1 83 ? 8.081 10.012 -1.193 1.00 95.19 83 ALA A O 1
ATOM 679 N N . GLY A 1 84 ? 6.128 11.109 -1.245 1.00 94.19 84 GLY A N 1
ATOM 680 C CA . GLY A 1 84 ? 5.661 10.554 -2.521 1.00 94.19 84 GLY A CA 1
ATOM 681 C C . GLY A 1 84 ? 6.162 11.229 -3.800 1.00 94.19 84 GLY A C 1
ATOM 682 O O . GLY A 1 84 ? 5.614 10.931 -4.857 1.00 94.19 84 GLY A O 1
ATOM 683 N N . GLU A 1 85 ? 7.156 12.122 -3.740 1.00 94.94 85 GLU A N 1
ATOM 684 C CA . GLU A 1 85 ? 7.637 12.896 -4.903 1.00 94.94 85 GLU A CA 1
ATOM 685 C C . GLU A 1 85 ? 7.970 11.998 -6.107 1.00 94.94 85 GLU A C 1
ATOM 687 O O . GLU A 1 85 ? 7.500 12.233 -7.219 1.00 94.94 85 GLU A O 1
ATOM 692 N N . SER A 1 86 ? 8.702 10.910 -5.862 1.00 94.94 86 S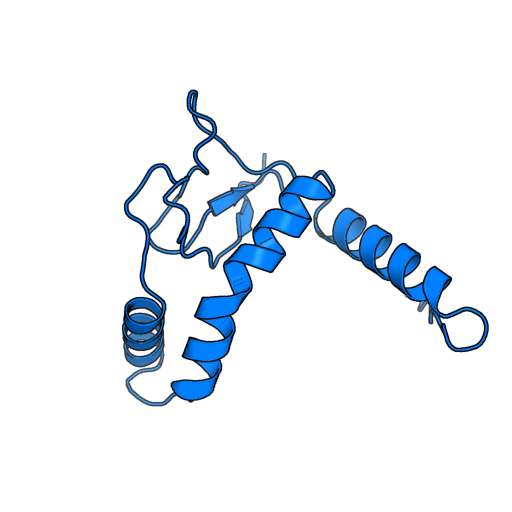ER A N 1
ATOM 693 C CA . SER A 1 86 ? 9.147 9.971 -6.900 1.00 94.94 86 SER A CA 1
ATOM 694 C C . SER A 1 86 ? 8.243 8.748 -7.050 1.00 94.94 86 SER A C 1
ATOM 696 O O . SER A 1 86 ? 8.631 7.777 -7.699 1.00 94.94 86 SER A O 1
ATOM 698 N N . TYR A 1 87 ? 7.035 8.752 -6.473 1.00 95.81 87 TYR A N 1
ATOM 699 C CA . TYR A 1 87 ? 6.198 7.548 -6.407 1.00 95.81 87 TYR A CA 1
ATOM 700 C C . TYR A 1 87 ? 5.925 6.958 -7.799 1.00 95.81 87 TYR A C 1
ATOM 702 O O . TYR A 1 87 ? 6.118 5.763 -8.028 1.00 95.81 87 TYR A O 1
ATOM 710 N N . LYS A 1 88 ? 5.563 7.797 -8.776 1.00 95.31 88 LYS A N 1
ATOM 711 C CA . LYS A 1 88 ? 5.304 7.314 -10.138 1.00 95.31 88 LYS A CA 1
ATOM 712 C C . LYS A 1 88 ? 6.564 6.790 -10.833 1.00 95.31 88 LYS A C 1
ATOM 714 O O . LYS A 1 88 ? 6.455 5.833 -11.595 1.00 95.31 88 LYS A O 1
ATOM 719 N N . ILE A 1 89 ? 7.729 7.384 -10.568 1.00 96.19 89 ILE A N 1
ATOM 720 C CA . ILE A 1 89 ? 9.008 6.949 -11.148 1.00 96.19 89 ILE A CA 1
ATOM 721 C C . ILE A 1 89 ? 9.347 5.542 -10.646 1.00 96.19 89 ILE A C 1
ATOM 723 O O . ILE A 1 89 ? 9.544 4.648 -11.461 1.00 96.19 89 ILE A O 1
ATOM 727 N N . LEU A 1 90 ? 9.282 5.310 -9.331 1.00 96.75 90 LEU A N 1
ATOM 728 C CA . LEU A 1 90 ? 9.561 4.002 -8.722 1.00 96.75 90 LEU A CA 1
ATOM 729 C C . LEU A 1 90 ? 8.644 2.894 -9.260 1.00 96.75 90 LEU A C 1
ATOM 731 O O . LEU A 1 90 ? 9.094 1.805 -9.616 1.00 96.75 90 LEU A O 1
ATOM 735 N N . VAL A 1 91 ? 7.342 3.177 -9.376 1.00 96.81 91 VAL A N 1
ATOM 736 C CA . VAL A 1 91 ? 6.382 2.218 -9.946 1.00 96.81 91 VAL A CA 1
ATOM 737 C C . VAL A 1 91 ? 6.671 1.960 -11.431 1.00 96.81 91 VAL A C 1
ATOM 739 O O . VAL A 1 91 ? 6.558 0.823 -11.890 1.00 96.81 91 VAL A O 1
ATOM 742 N N . ALA A 1 92 ? 7.065 2.987 -12.191 1.00 95.50 92 ALA A N 1
ATOM 743 C CA . ALA A 1 92 ? 7.418 2.840 -13.602 1.00 95.50 92 ALA A CA 1
ATOM 744 C C . ALA A 1 92 ? 8.694 2.006 -13.802 1.00 95.50 92 ALA A C 1
ATOM 746 O O . ALA A 1 92 ? 8.739 1.180 -14.713 1.00 95.50 92 ALA A O 1
ATOM 747 N N . GLU A 1 93 ? 9.703 2.163 -12.945 1.00 96.31 93 GLU A N 1
ATOM 748 C CA 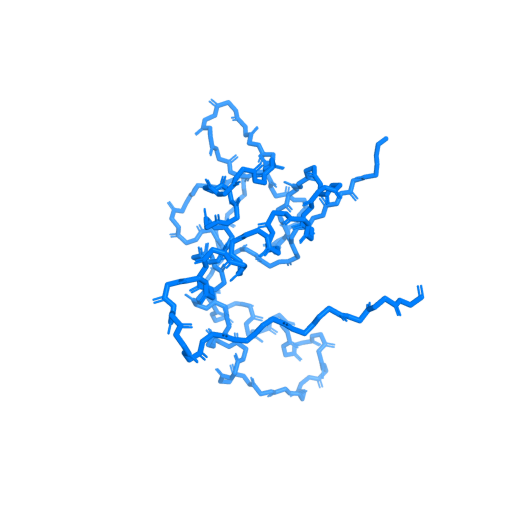. GLU A 1 93 ? 10.929 1.356 -12.976 1.00 96.31 93 GLU A CA 1
ATOM 749 C C . GLU A 1 93 ? 10.647 -0.123 -12.688 1.00 96.31 93 GLU A C 1
ATOM 751 O O . GLU A 1 93 ? 11.124 -1.001 -13.418 1.00 96.31 93 GLU A O 1
ATOM 756 N N . ALA A 1 94 ? 9.809 -0.412 -11.687 1.00 96.19 94 ALA A N 1
ATOM 757 C CA . ALA A 1 94 ? 9.366 -1.772 -11.391 1.00 96.19 94 ALA A CA 1
ATOM 758 C C . ALA A 1 94 ? 8.608 -2.394 -12.577 1.00 96.19 94 ALA A C 1
ATOM 760 O O . AL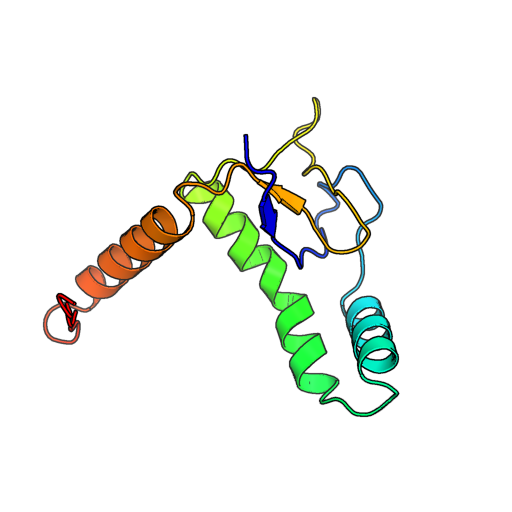A A 1 94 ? 8.882 -3.533 -12.963 1.00 96.19 94 ALA A O 1
ATOM 761 N N . ALA A 1 95 ? 7.710 -1.632 -13.211 1.00 95.00 95 ALA A N 1
ATOM 762 C CA . ALA A 1 95 ? 6.992 -2.073 -14.404 1.00 95.00 95 ALA A CA 1
ATOM 763 C C . ALA A 1 95 ? 7.938 -2.331 -15.589 1.00 95.00 95 ALA A C 1
ATOM 765 O O . ALA A 1 95 ? 7.848 -3.381 -16.222 1.00 95.00 95 ALA A O 1
ATOM 766 N N . LYS A 1 96 ? 8.885 -1.426 -15.870 1.00 93.69 96 LYS A N 1
ATOM 767 C CA . LYS A 1 96 ? 9.880 -1.588 -16.946 1.00 93.69 96 LYS A CA 1
ATOM 768 C C . LYS A 1 96 ? 10.743 -2.834 -16.734 1.00 93.69 96 LYS A C 1
ATOM 770 O O . LYS A 1 96 ? 10.985 -3.580 -17.681 1.00 93.69 96 LYS A O 1
ATOM 775 N N . SER A 1 97 ? 11.139 -3.091 -15.489 1.00 93.62 97 SER A N 1
ATOM 776 C CA . SER A 1 97 ? 11.909 -4.278 -15.102 1.00 93.62 97 SER A CA 1
ATOM 777 C C . SER A 1 97 ? 11.103 -5.567 -15.296 1.00 93.62 97 SER A C 1
ATOM 779 O O . SER A 1 97 ? 11.608 -6.536 -15.861 1.00 93.62 97 SER A O 1
ATOM 781 N N . ALA A 1 98 ? 9.826 -5.567 -14.898 1.00 94.19 98 ALA A N 1
ATOM 782 C CA . ALA A 1 98 ? 8.922 -6.688 -15.141 1.00 94.19 98 ALA A CA 1
ATOM 783 C C . ALA A 1 98 ? 8.722 -6.940 -16.645 1.00 94.19 98 ALA A C 1
ATOM 785 O O . ALA A 1 98 ? 8.811 -8.082 -17.090 1.00 94.19 98 ALA A O 1
ATOM 786 N N . MET A 1 99 ? 8.538 -5.890 -17.450 1.00 94.19 99 MET A N 1
ATOM 787 C CA . MET A 1 99 ? 8.397 -6.011 -18.905 1.00 94.19 99 MET A CA 1
ATOM 788 C C . MET A 1 99 ? 9.653 -6.571 -19.580 1.00 94.19 99 MET A C 1
ATOM 790 O O . MET A 1 99 ? 9.530 -7.389 -20.488 1.00 94.19 99 MET A O 1
ATOM 794 N N . ALA A 1 100 ? 10.851 -6.201 -19.116 1.00 91.62 100 ALA A N 1
ATOM 795 C CA . ALA A 1 100 ? 12.105 -6.746 -19.640 1.00 91.62 100 ALA A CA 1
ATOM 796 C C . ALA A 1 100 ? 12.210 -8.273 -19.459 1.00 91.62 100 ALA A C 1
ATOM 798 O O . ALA A 1 100 ? 12.804 -8.953 -20.293 1.00 91.62 100 ALA A O 1
ATOM 799 N N . SER A 1 101 ? 11.580 -8.832 -18.418 1.00 94.44 101 SER A N 1
ATOM 800 C CA . SER A 1 101 ? 11.550 -10.285 -18.186 1.00 94.44 101 SER A CA 1
ATOM 801 C C . SER A 1 101 ? 10.698 -11.062 -19.201 1.00 94.44 101 SER A C 1
ATOM 803 O O . SER A 1 101 ? 10.828 -12.279 -19.306 1.00 94.44 101 SER A O 1
ATOM 805 N N . LEU A 1 102 ? 9.849 -10.373 -19.972 1.00 93.19 102 LEU A N 1
ATOM 806 C CA . LEU A 1 102 ? 8.967 -10.988 -20.967 1.00 93.19 102 LEU A CA 1
ATOM 807 C C . LEU A 1 102 ? 9.647 -11.210 -22.331 1.00 93.19 102 LEU A C 1
ATOM 809 O O . LEU A 1 102 ? 9.032 -11.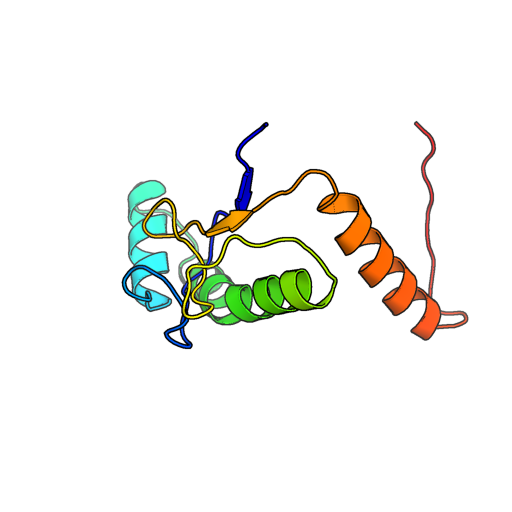814 -23.214 1.00 93.19 102 LEU A O 1
ATOM 813 N N . GLY A 1 103 ? 10.890 -10.744 -22.515 1.00 89.38 103 GLY A N 1
ATOM 814 C CA . GLY A 1 103 ? 11.625 -10.849 -23.780 1.00 89.38 103 GLY A CA 1
ATOM 815 C C . GLY A 1 103 ? 10.826 -10.266 -24.948 1.00 89.38 103 GLY A C 1
ATOM 816 O O . GLY A 1 103 ? 1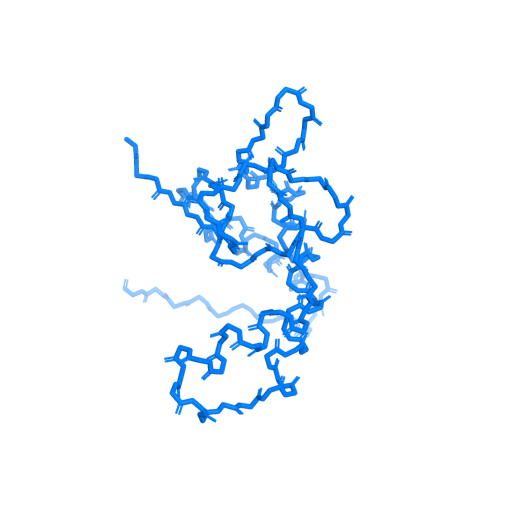0.247 -9.188 -24.828 1.00 89.38 103 GLY A O 1
ATOM 817 N N . ASP A 1 104 ? 10.714 -11.019 -26.044 1.00 90.94 104 ASP A N 1
ATOM 818 C CA . ASP A 1 104 ? 9.997 -10.604 -27.263 1.00 90.94 104 ASP A CA 1
ATOM 819 C C . ASP A 1 104 ? 8.485 -10.375 -27.063 1.00 90.94 104 ASP A C 1
ATOM 821 O O . ASP A 1 104 ? 7.823 -9.798 -27.925 1.00 90.94 104 ASP A O 1
ATOM 825 N N . LYS A 1 105 ? 7.908 -10.826 -25.938 1.00 91.31 105 LYS A N 1
ATOM 826 C CA . LYS A 1 105 ? 6.495 -10.582 -25.594 1.00 91.31 105 LYS A CA 1
ATOM 827 C C . LYS A 1 105 ? 6.284 -9.260 -24.849 1.00 91.31 105 LYS A C 1
ATOM 829 O O . LYS A 1 105 ? 5.139 -8.872 -24.621 1.00 91.31 105 LYS A O 1
ATOM 834 N N . GLY A 1 106 ? 7.359 -8.592 -24.427 1.00 89.69 106 GLY A N 1
ATOM 835 C CA . GLY A 1 106 ? 7.299 -7.322 -23.718 1.00 89.69 106 GLY A CA 1
ATOM 836 C C . GLY A 1 106 ? 7.272 -6.134 -24.679 1.00 89.69 106 GLY A C 1
ATOM 837 O O . GLY A 1 106 ? 8.170 -5.977 -25.499 1.00 89.69 106 GLY A O 1
ATOM 838 N N . GLN A 1 107 ? 6.277 -5.255 -24.551 1.00 89.75 107 GLN A N 1
ATOM 839 C CA . GLN A 1 107 ? 6.201 -4.012 -25.322 1.00 89.75 107 GLN A CA 1
ATOM 840 C C . GLN A 1 107 ? 6.032 -2.807 -24.394 1.00 89.75 107 GLN A C 1
ATOM 842 O O . GLN A 1 107 ? 5.118 -2.772 -23.573 1.00 89.75 107 GLN A O 1
ATOM 847 N N . ILE A 1 108 ? 6.889 -1.795 -24.548 1.00 89.94 108 ILE A N 1
ATOM 848 C CA . ILE A 1 108 ? 6.753 -0.497 -23.877 1.00 89.94 108 ILE A CA 1
ATOM 849 C C . ILE A 1 108 ? 6.404 0.537 -24.943 1.00 89.94 108 ILE A C 1
ATOM 851 O O . ILE A 1 108 ? 7.137 0.713 -25.912 1.00 89.94 108 ILE A O 1
ATOM 855 N N . LEU A 1 109 ? 5.264 1.201 -24.768 1.00 87.62 109 LEU A N 1
ATOM 856 C CA . LEU A 1 109 ? 4.821 2.290 -25.630 1.00 87.62 109 LEU A CA 1
ATOM 857 C C . LEU A 1 109 ? 5.097 3.616 -24.923 1.00 87.62 109 LEU A C 1
ATOM 859 O O . LEU A 1 109 ? 4.376 3.991 -23.999 1.00 87.62 109 LEU A O 1
ATOM 863 N N . GLU A 1 110 ? 6.130 4.328 -25.358 1.00 84.50 110 GLU A N 1
ATOM 864 C CA . GLU A 1 110 ? 6.427 5.671 -24.865 1.00 84.50 110 GLU A CA 1
ATOM 865 C C . GLU A 1 110 ? 5.634 6.693 -25.689 1.00 84.50 110 GLU A C 1
ATOM 867 O O . GLU A 1 110 ? 5.816 6.823 -26.899 1.00 84.50 110 GLU A O 1
ATOM 872 N N . ARG A 1 111 ? 4.704 7.399 -25.038 1.00 80.81 111 ARG A N 1
ATOM 873 C CA . ARG A 1 111 ? 4.007 8.545 -25.632 1.00 80.81 111 ARG A CA 1
ATOM 874 C C . ARG A 1 111 ? 4.674 9.811 -25.117 1.00 80.81 111 ARG A C 1
ATOM 876 O O . ARG A 1 111 ? 4.487 10.164 -23.956 1.00 80.81 111 ARG A O 1
ATOM 883 N N . VAL A 1 112 ? 5.455 10.462 -25.971 1.00 76.06 112 VAL A N 1
ATOM 884 C CA . VAL A 1 112 ? 5.935 11.822 -25.712 1.00 76.06 112 VAL A CA 1
ATOM 885 C C . VAL A 1 112 ? 4.755 12.756 -25.975 1.00 76.06 112 VAL A C 1
ATOM 887 O O . VAL A 1 112 ? 4.181 12.713 -27.064 1.00 76.06 112 VAL A O 1
ATOM 890 N N . MET A 1 113 ? 4.342 13.503 -24.952 1.00 50.75 113 MET A N 1
ATOM 891 C CA . MET A 1 113 ? 3.309 14.539 -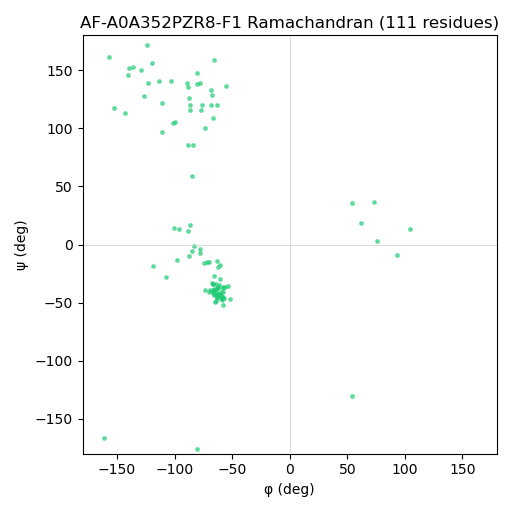25.051 1.00 50.75 113 MET A CA 1
ATOM 892 C C . MET A 1 113 ? 3.972 15.905 -25.170 1.00 50.75 113 MET A C 1
ATOM 894 O O . MET A 1 113 ? 5.019 16.084 -24.506 1.00 50.75 113 MET A O 1
#

pLDDT: mean 93.73, std 8.7, range [48.22, 98.5]